Protein AF-A0A7Z9UBH0-F1 (afdb_monomer_lite)

Radius of gyration: 15.38 Å; chains: 1; bounding box: 43×41×35 Å

Sequence (110 aa):
MRFYTGIIVLVLLSFLSSSATAQEKKPPRDIKFSSDTADYDENLNRVRLVGDVVITSEGSRLEAPYAVYYTVKQYAEFLGGVKMVGEQSTATGKELKVWYGDTKARLEGR

Structure (mmCIF, N/CA/C/O backbone):
data_AF-A0A7Z9UBH0-F1
#
_entry.id   AF-A0A7Z9UBH0-F1
#
loop_
_atom_site.group_PDB
_atom_site.id
_atom_site.type_symbol
_atom_site.label_atom_id
_atom_site.label_alt_id
_atom_site.label_comp_id
_atom_site.label_asym_id
_atom_site.label_entity_id
_atom_site.label_seq_id
_atom_site.pdbx_PDB_ins_code
_atom_site.Cartn_x
_atom_site.Cartn_y
_atom_site.Cartn_z
_atom_site.occupancy
_atom_site.B_iso_or_equiv
_atom_site.auth_seq_id
_atom_site.auth_comp_id
_atom_site.auth_asym_id
_atom_site.auth_atom_id
_atom_site.pdbx_PDB_model_num
ATOM 1 N N . MET A 1 1 ? -32.850 7.200 0.824 1.00 34.88 1 MET A N 1
ATOM 2 C CA . MET A 1 1 ? -31.650 6.552 1.397 1.00 34.88 1 MET A CA 1
ATOM 3 C C . MET A 1 1 ? -30.684 7.668 1.772 1.00 34.88 1 MET A C 1
ATOM 5 O O . MET A 1 1 ? -30.296 8.428 0.896 1.00 34.88 1 MET A O 1
ATOM 9 N N . ARG A 1 2 ? -30.473 7.915 3.070 1.00 32.50 2 ARG A N 1
ATOM 10 C CA . ARG A 1 2 ? -29.772 9.116 3.557 1.00 32.50 2 ARG A CA 1
ATOM 11 C C . ARG A 1 2 ? -28.267 8.918 3.391 1.00 32.50 2 ARG A C 1
ATOM 13 O O . ARG A 1 2 ? -27.693 8.010 3.978 1.00 32.50 2 ARG A O 1
ATOM 20 N N . PHE A 1 3 ? -27.675 9.745 2.540 1.00 36.97 3 PHE A N 1
ATOM 21 C CA . PHE A 1 3 ? -26.252 9.781 2.241 1.00 36.97 3 PHE A CA 1
ATOM 22 C C . PHE A 1 3 ? -25.458 10.207 3.486 1.00 36.97 3 PHE A C 1
ATOM 24 O O . PHE A 1 3 ? -25.512 11.364 3.897 1.00 36.97 3 PHE A O 1
ATOM 31 N N . TYR A 1 4 ? -24.709 9.278 4.082 1.00 35.91 4 TYR A N 1
ATOM 32 C CA . TYR A 1 4 ? -23.729 9.564 5.137 1.00 35.91 4 TYR A CA 1
ATOM 33 C C . TYR A 1 4 ? -22.384 9.994 4.527 1.00 35.91 4 TYR A C 1
ATOM 35 O O . TYR A 1 4 ? -21.332 9.460 4.854 1.00 35.91 4 TYR A O 1
ATOM 43 N N . THR A 1 5 ? -22.400 10.968 3.615 1.00 46.12 5 THR A N 1
ATOM 44 C CA . THR A 1 5 ? -21.183 11.495 2.964 1.00 46.12 5 THR A CA 1
ATOM 45 C C . THR A 1 5 ? -20.494 12.595 3.783 1.00 46.12 5 THR A C 1
ATOM 47 O O . THR A 1 5 ? -19.546 13.206 3.305 1.00 46.12 5 THR A O 1
ATOM 50 N N . GLY A 1 6 ? -20.967 12.877 5.005 1.00 34.94 6 GLY A N 1
ATOM 51 C CA . GLY A 1 6 ? -20.514 14.022 5.809 1.00 34.94 6 GLY A CA 1
ATOM 52 C C . GLY A 1 6 ? -19.555 13.714 6.964 1.00 34.94 6 GLY A C 1
ATOM 53 O O . GLY A 1 6 ? -18.930 14.636 7.468 1.00 34.94 6 GLY A O 1
ATOM 54 N N . ILE A 1 7 ? -19.417 12.454 7.401 1.00 40.38 7 ILE A N 1
ATOM 55 C CA . ILE A 1 7 ? -18.687 12.135 8.651 1.00 40.38 7 ILE A CA 1
ATOM 56 C C . ILE A 1 7 ? -17.313 11.493 8.391 1.00 40.38 7 ILE A C 1
ATOM 58 O O . ILE A 1 7 ? -16.369 11.754 9.129 1.00 40.38 7 ILE A O 1
ATOM 62 N N . ILE A 1 8 ? -17.143 10.744 7.294 1.00 41.91 8 ILE A N 1
ATOM 63 C CA . ILE A 1 8 ? -15.857 10.089 6.967 1.00 41.91 8 ILE A CA 1
ATOM 64 C C . ILE A 1 8 ? -14.778 11.108 6.552 1.00 41.91 8 ILE A C 1
ATOM 66 O O . ILE A 1 8 ? -13.593 10.892 6.791 1.00 41.91 8 ILE A O 1
ATOM 70 N N . VAL A 1 9 ? -15.173 12.260 6.002 1.00 42.31 9 VAL A N 1
ATOM 71 C CA . VAL A 1 9 ? -14.236 13.330 5.607 1.00 42.31 9 VAL A CA 1
ATOM 72 C C . VAL A 1 9 ? -13.683 14.081 6.830 1.00 42.31 9 VAL A C 1
ATOM 74 O O . VAL A 1 9 ? -12.574 14.605 6.782 1.00 42.31 9 VAL A O 1
ATOM 77 N N . LEU A 1 10 ? -14.406 14.091 7.955 1.00 35.50 10 LEU A N 1
ATOM 78 C CA . LEU A 1 10 ? -14.068 14.927 9.111 1.00 35.50 10 LEU A CA 1
ATOM 79 C C . LEU A 1 10 ? -12.929 14.343 9.968 1.00 35.50 10 LEU A C 1
ATOM 81 O O . LEU A 1 10 ? -12.144 15.103 10.523 1.00 35.50 10 LEU A O 1
ATOM 85 N N . VAL A 1 11 ? -12.748 13.017 9.977 1.00 45.78 11 VAL A N 1
ATOM 86 C CA . VAL A 1 11 ? -11.584 12.361 10.615 1.00 45.78 11 VAL A CA 1
ATOM 87 C C . VAL A 1 11 ? -10.317 12.490 9.751 1.00 45.78 11 VAL A C 1
ATOM 89 O O . VAL A 1 11 ? -9.205 12.519 10.276 1.00 45.78 11 VAL A O 1
ATOM 92 N N . LEU A 1 12 ? -10.467 12.664 8.430 1.00 44.41 12 LEU A N 1
ATOM 93 C CA . LEU A 1 12 ? -9.345 12.969 7.533 1.00 44.41 12 LEU A CA 1
ATOM 94 C C . LEU A 1 12 ? -8.934 14.455 7.568 1.00 44.41 12 LEU A C 1
ATOM 96 O O . LEU A 1 12 ? -7.804 14.778 7.221 1.00 44.41 12 LEU A O 1
ATOM 100 N N . LEU A 1 13 ? -9.808 15.366 8.012 1.00 44.16 13 LEU A N 1
ATOM 101 C CA . LEU A 1 13 ? -9.530 16.810 8.100 1.00 44.16 13 LEU A CA 1
ATOM 102 C C . LEU A 1 13 ? -8.724 17.216 9.343 1.00 44.16 13 LEU A C 1
ATOM 104 O O . LEU A 1 13 ? -8.027 18.230 9.302 1.00 44.16 13 LEU A O 1
ATOM 108 N N . SER A 1 14 ? -8.698 16.397 10.397 1.00 45.34 14 SER A N 1
ATOM 109 C CA . SER A 1 14 ? -7.734 16.555 11.500 1.00 45.34 14 SER A CA 1
ATOM 110 C C . SER A 1 14 ? -6.273 16.309 11.079 1.00 45.34 14 SER A C 1
ATOM 112 O O . SER A 1 14 ? -5.366 16.612 11.848 1.00 45.34 14 SER A O 1
ATOM 114 N N . PHE A 1 15 ? -6.020 15.858 9.841 1.00 49.28 15 PHE A N 1
ATOM 115 C CA . PHE A 1 15 ? -4.681 15.830 9.235 1.00 49.28 15 PHE A CA 1
ATOM 116 C C . PHE A 1 15 ? -4.250 17.155 8.574 1.00 49.28 15 PHE A C 1
ATOM 118 O O . PHE A 1 15 ? -3.094 17.264 8.167 1.00 49.28 15 PHE A O 1
ATOM 125 N N . LEU A 1 16 ? -5.130 18.161 8.450 1.00 47.62 16 LEU A N 1
ATOM 126 C CA . LEU A 1 16 ? -4.851 19.396 7.691 1.00 47.62 16 LEU A CA 1
ATOM 127 C C . LEU A 1 16 ? -5.020 20.699 8.489 1.00 47.62 16 LEU A C 1
ATOM 129 O O . LEU A 1 16 ? -4.689 21.773 7.987 1.00 47.62 16 LEU A O 1
ATOM 133 N N . SER A 1 17 ? -5.472 20.649 9.743 1.00 47.53 17 SER A N 1
ATOM 134 C CA . SER A 1 17 ? -5.565 21.849 10.581 1.00 47.53 17 SER A CA 1
ATOM 135 C C . SER A 1 17 ? -4.263 22.124 11.328 1.00 47.53 17 SER A C 1
ATOM 137 O O . SER A 1 17 ? -4.105 21.758 12.486 1.00 47.53 17 SER A O 1
ATOM 139 N N . SER A 1 18 ? -3.343 22.827 10.671 1.00 52.38 18 SER A N 1
ATOM 140 C CA . SER A 1 18 ? -2.423 23.772 11.322 1.00 52.38 18 SER A CA 1
ATOM 141 C C . SER A 1 18 ? -1.929 24.776 10.280 1.00 52.38 18 SER A C 1
ATOM 143 O O . SER A 1 18 ? -0.976 24.517 9.549 1.00 52.38 18 SER A O 1
ATOM 145 N 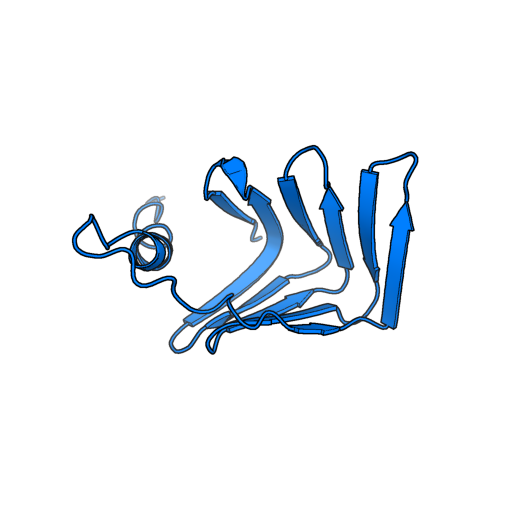N . SER A 1 19 ? -2.606 25.923 10.184 1.00 48.59 19 SER A N 1
ATOM 146 C CA . SER A 1 19 ? -2.093 27.081 9.447 1.00 48.59 19 SER A CA 1
ATOM 147 C C . SER A 1 19 ? -1.050 27.807 10.302 1.00 48.59 19 SER A C 1
ATOM 149 O O . SER A 1 19 ? -1.379 28.352 11.347 1.00 48.59 19 SER A O 1
ATOM 151 N N . ALA A 1 20 ? 0.197 27.760 9.833 1.00 56.34 20 ALA A N 1
ATOM 152 C CA . ALA A 1 20 ? 1.261 28.762 9.939 1.00 56.34 20 ALA A CA 1
ATOM 153 C C . ALA A 1 20 ? 1.361 29.633 11.211 1.00 56.34 20 ALA A C 1
ATOM 155 O O . ALA A 1 20 ? 0.858 30.748 11.223 1.00 56.34 20 ALA A O 1
ATOM 156 N N . THR A 1 21 ? 2.206 29.216 12.160 1.00 45.16 21 THR A N 1
ATOM 157 C CA . THR A 1 21 ? 3.315 30.043 12.687 1.00 45.16 21 THR A CA 1
ATOM 158 C C . THR A 1 21 ? 4.434 29.104 13.147 1.00 45.16 21 THR A C 1
ATOM 160 O O . THR A 1 21 ? 4.153 28.171 13.888 1.00 45.16 21 THR A O 1
ATOM 163 N N . ALA A 1 22 ? 5.674 29.358 12.718 1.00 41.84 22 ALA A N 1
ATOM 164 C CA . ALA A 1 22 ? 6.871 28.532 12.928 1.00 41.84 22 ALA A CA 1
ATOM 165 C C . ALA A 1 22 ? 6.842 27.166 12.215 1.00 41.84 22 ALA A C 1
ATOM 167 O O . ALA A 1 22 ? 6.147 26.229 12.595 1.00 41.84 22 ALA A O 1
ATOM 168 N N . GLN A 1 23 ? 7.651 27.047 11.161 1.00 38.34 23 GLN A N 1
ATOM 169 C CA . GLN A 1 23 ? 7.984 25.767 10.550 1.00 38.34 23 GLN A CA 1
ATOM 170 C C . GLN A 1 23 ? 8.909 25.009 11.513 1.00 38.34 23 GLN A C 1
ATOM 172 O O . GLN A 1 23 ? 10.112 24.898 11.283 1.00 38.34 23 GLN A O 1
ATOM 177 N N . GLU A 1 24 ? 8.359 24.488 12.612 1.00 39.88 24 GLU A N 1
ATOM 178 C CA . GLU A 1 24 ? 8.947 23.301 13.214 1.00 39.88 24 GLU A CA 1
ATOM 179 C C . GLU A 1 24 ? 8.904 22.247 12.112 1.00 39.88 24 GLU A C 1
ATOM 181 O O . GLU A 1 24 ? 7.832 21.799 11.695 1.00 39.88 24 GLU A O 1
ATOM 186 N N . LYS A 1 25 ? 10.072 21.911 11.553 1.00 38.34 25 LYS A N 1
ATOM 187 C CA . LYS A 1 25 ? 10.242 20.685 10.778 1.00 38.34 25 LYS A CA 1
ATOM 188 C C . LYS A 1 25 ? 9.786 19.558 11.701 1.00 38.34 25 LYS A C 1
ATOM 190 O O . LYS A 1 25 ? 10.593 19.050 12.476 1.00 38.34 25 LYS A O 1
ATOM 195 N N . LYS A 1 26 ? 8.498 19.190 11.644 1.00 45.22 26 LYS A N 1
ATOM 196 C CA . LYS A 1 26 ? 8.027 17.937 12.226 1.00 45.22 26 LYS A CA 1
ATOM 197 C C . LYS A 1 26 ? 9.009 16.878 11.732 1.00 45.22 26 LYS A C 1
ATOM 199 O O . LYS A 1 26 ? 9.286 16.858 10.523 1.00 45.22 26 LYS A O 1
ATOM 204 N N . PRO A 1 27 ? 9.604 16.085 12.636 1.00 47.94 27 PRO A N 1
ATOM 205 C CA . PRO A 1 27 ? 10.534 15.050 12.226 1.00 47.94 27 PRO A CA 1
ATOM 206 C C . PRO A 1 27 ? 9.865 14.201 11.136 1.00 47.94 27 PRO A C 1
ATOM 208 O O . PRO A 1 27 ? 8.637 14.051 11.159 1.00 47.94 27 PRO A O 1
ATOM 211 N N . PRO A 1 28 ? 10.627 13.715 10.139 1.00 53.81 28 PRO A N 1
ATOM 212 C CA . PRO A 1 28 ? 10.069 12.857 9.104 1.00 53.81 28 PRO A CA 1
ATOM 213 C C . PRO A 1 28 ? 9.259 11.751 9.782 1.00 53.81 28 PRO A C 1
ATOM 215 O O . PRO A 1 28 ? 9.755 11.094 10.697 1.00 53.81 28 PRO A O 1
ATOM 218 N N . ARG A 1 29 ? 7.986 11.625 9.390 1.00 64.75 29 ARG A N 1
ATOM 219 C CA . ARG A 1 29 ? 7.070 10.655 9.995 1.00 64.75 29 ARG A CA 1
ATOM 220 C C . ARG A 1 29 ? 7.693 9.268 9.875 1.00 64.75 29 ARG A C 1
ATOM 222 O O . ARG A 1 29 ? 8.053 8.865 8.771 1.00 64.75 29 ARG A O 1
ATOM 229 N N . ASP A 1 30 ? 7.831 8.568 11.001 1.00 76.31 30 ASP A N 1
ATOM 230 C CA . ASP A 1 30 ? 8.313 7.186 11.015 1.00 76.31 30 ASP A CA 1
ATOM 231 C C . ASP A 1 30 ? 7.227 6.317 10.366 1.00 76.31 30 ASP A C 1
ATOM 233 O O . ASP A 1 30 ? 6.158 6.081 10.939 1.00 76.31 30 ASP A O 1
ATOM 237 N N . ILE A 1 31 ? 7.456 5.951 9.106 1.00 82.06 31 ILE A N 1
ATOM 238 C CA . ILE A 1 31 ? 6.594 5.061 8.334 1.00 82.06 31 ILE A CA 1
ATOM 239 C C . ILE A 1 31 ? 7.342 3.745 8.211 1.00 82.06 31 ILE A C 1
ATOM 241 O O . ILE A 1 31 ? 8.401 3.678 7.588 1.00 82.06 31 ILE A O 1
ATOM 245 N N . LYS A 1 32 ? 6.760 2.689 8.773 1.00 87.50 32 LYS A N 1
ATOM 246 C CA . LYS A 1 32 ? 7.263 1.322 8.619 1.00 87.50 32 LYS A CA 1
ATOM 247 C C . LYS A 1 32 ? 6.308 0.551 7.738 1.00 87.50 32 LYS A C 1
ATOM 249 O O . LYS A 1 32 ? 5.094 0.665 7.902 1.00 87.50 32 LYS A O 1
ATOM 254 N N . PHE A 1 33 ? 6.861 -0.234 6.826 1.00 90.50 33 PHE A N 1
ATOM 255 C CA . PHE A 1 33 ? 6.096 -1.156 6.007 1.00 90.50 33 PHE A CA 1
ATOM 256 C C . PHE A 1 33 ? 6.764 -2.530 5.998 1.00 90.50 33 PHE A C 1
ATOM 258 O O . PHE A 1 33 ? 7.987 -2.633 6.085 1.00 90.50 33 PHE A O 1
ATOM 265 N N . SER A 1 34 ? 5.953 -3.576 5.905 1.00 93.06 34 SER A N 1
ATOM 266 C CA . SER A 1 34 ? 6.394 -4.959 5.737 1.00 93.06 34 SER A CA 1
ATOM 267 C C . SER A 1 34 ? 5.473 -5.686 4.767 1.00 93.06 34 SER A C 1
ATOM 269 O O . SER A 1 34 ? 4.292 -5.351 4.674 1.00 93.06 34 SER A O 1
ATOM 271 N N . SER A 1 35 ? 6.021 -6.674 4.072 1.00 97.00 35 SER A N 1
ATOM 272 C CA . SER A 1 35 ? 5.310 -7.604 3.196 1.00 97.00 35 SER A CA 1
ATOM 273 C C . SER A 1 35 ? 6.166 -8.854 2.982 1.00 97.00 35 SER A C 1
ATOM 275 O O . SER A 1 35 ? 7.357 -8.840 3.307 1.00 97.00 35 SER A O 1
ATOM 277 N N . ASP A 1 36 ? 5.591 -9.907 2.402 1.00 97.56 36 ASP A N 1
ATOM 278 C CA . ASP A 1 36 ? 6.348 -11.114 2.038 1.00 97.56 36 ASP A CA 1
ATOM 279 C C . ASP A 1 36 ? 7.353 -10.829 0.921 1.00 97.56 36 ASP A C 1
ATOM 281 O O . ASP A 1 36 ? 8.459 -11.368 0.880 1.00 97.56 36 ASP A O 1
ATOM 285 N N . THR A 1 37 ? 6.963 -9.990 -0.037 1.00 95.38 37 THR A N 1
ATOM 286 C CA . THR A 1 37 ? 7.818 -9.572 -1.149 1.00 95.38 37 THR A CA 1
ATOM 287 C C . THR A 1 37 ? 7.616 -8.097 -1.448 1.00 95.38 37 THR A C 1
ATOM 289 O O . THR A 1 37 ? 6.507 -7.564 -1.332 1.00 95.38 37 THR A O 1
ATOM 292 N N . ALA A 1 38 ? 8.703 -7.440 -1.844 1.00 94.56 38 ALA A N 1
ATOM 293 C CA . ALA A 1 38 ? 8.707 -6.075 -2.332 1.00 94.56 38 ALA A CA 1
ATOM 294 C C . ALA A 1 38 ? 9.578 -5.987 -3.588 1.00 94.56 38 ALA A C 1
ATOM 296 O O . ALA A 1 38 ? 10.700 -6.495 -3.602 1.00 94.56 38 ALA A O 1
ATOM 297 N N . ASP A 1 39 ? 9.074 -5.331 -4.630 1.00 93.56 39 ASP A N 1
ATOM 298 C CA . ASP A 1 39 ? 9.827 -5.087 -5.857 1.00 93.56 39 ASP A CA 1
ATOM 299 C C . ASP A 1 39 ? 9.590 -3.675 -6.395 1.00 93.56 39 ASP A C 1
ATOM 301 O O . ASP A 1 39 ? 8.543 -3.063 -6.166 1.00 93.56 39 ASP A O 1
ATOM 305 N N . TYR A 1 40 ? 10.590 -3.158 -7.106 1.00 93.62 40 TYR A N 1
ATOM 306 C CA . TYR A 1 40 ? 10.501 -1.909 -7.846 1.00 93.62 40 TYR A CA 1
ATOM 307 C C . TYR A 1 40 ? 10.671 -2.192 -9.335 1.00 93.62 40 TYR A C 1
ATOM 309 O O . TYR A 1 40 ? 11.655 -2.799 -9.755 1.00 93.62 40 TYR A O 1
ATOM 317 N N . ASP A 1 41 ? 9.702 -1.741 -10.124 1.00 91.38 41 ASP A N 1
ATOM 318 C CA . ASP A 1 41 ? 9.718 -1.826 -11.578 1.00 91.38 41 ASP A CA 1
ATOM 319 C C . ASP A 1 41 ? 10.011 -0.437 -12.151 1.00 91.38 41 ASP A C 1
ATOM 321 O O . ASP A 1 41 ? 9.153 0.452 -12.136 1.00 91.38 41 ASP A O 1
ATOM 325 N N . GLU A 1 42 ? 11.235 -0.255 -12.647 1.00 91.56 42 GLU A N 1
ATOM 326 C CA . GLU A 1 42 ? 11.706 0.994 -13.257 1.00 91.56 42 GLU A CA 1
ATOM 327 C C . GLU A 1 42 ? 10.960 1.343 -14.546 1.00 91.56 42 GLU A C 1
ATOM 329 O O . GLU A 1 42 ? 10.665 2.512 -14.793 1.00 91.56 42 GLU A O 1
ATOM 334 N N . ASN A 1 43 ? 10.593 0.340 -15.348 1.00 94.75 43 ASN A N 1
ATOM 335 C CA . ASN A 1 43 ? 9.901 0.567 -16.616 1.00 94.75 43 ASN A CA 1
ATOM 336 C C . ASN A 1 43 ? 8.491 1.110 -16.369 1.00 94.75 43 ASN A C 1
ATOM 338 O O . ASN A 1 43 ? 8.012 1.998 -17.075 1.00 94.75 43 ASN A O 1
ATOM 342 N N . LEU A 1 44 ? 7.825 0.582 -15.342 1.00 93.06 44 LEU A N 1
ATOM 343 C CA . LEU A 1 44 ? 6.465 0.967 -14.976 1.00 93.06 44 LEU A CA 1
ATOM 344 C C . LEU A 1 44 ? 6.403 2.047 -13.892 1.00 93.06 44 LEU A C 1
ATOM 346 O O . LEU A 1 44 ? 5.305 2.509 -13.573 1.00 93.06 44 LEU A O 1
ATOM 350 N N . ASN A 1 45 ? 7.551 2.472 -13.357 1.00 94.06 45 ASN A N 1
ATOM 351 C CA . ASN A 1 45 ? 7.666 3.463 -12.290 1.00 94.06 45 ASN A CA 1
ATOM 352 C C . ASN A 1 45 ? 6.745 3.140 -11.102 1.00 94.06 45 ASN A C 1
ATOM 354 O O . ASN A 1 45 ? 5.923 3.960 -10.672 1.00 94.06 45 ASN A O 1
ATOM 358 N N . ARG A 1 46 ? 6.835 1.903 -10.601 1.00 93.25 46 ARG A N 1
ATOM 359 C CA . ARG A 1 46 ? 5.982 1.439 -9.503 1.00 93.25 46 ARG A CA 1
ATOM 360 C C . ARG A 1 46 ? 6.708 0.541 -8.516 1.00 93.25 46 ARG A C 1
ATOM 362 O O . ARG A 1 46 ? 7.519 -0.291 -8.905 1.00 93.25 46 ARG A O 1
ATOM 369 N N . VAL A 1 47 ? 6.346 0.679 -7.248 1.00 94.38 47 VAL A N 1
ATOM 370 C CA . VAL A 1 47 ? 6.714 -0.244 -6.170 1.00 94.38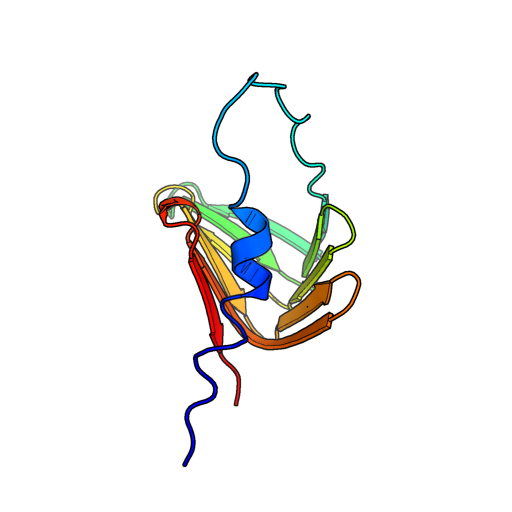 47 VAL A CA 1
ATOM 371 C C . VAL A 1 47 ? 5.533 -1.171 -5.922 1.00 94.38 47 VAL A C 1
ATOM 373 O O . VAL A 1 47 ? 4.395 -0.701 -5.858 1.00 94.38 47 VAL A O 1
ATOM 376 N N . ARG A 1 48 ? 5.782 -2.470 -5.772 1.00 96.75 48 ARG A N 1
ATOM 377 C CA . ARG A 1 48 ? 4.769 -3.462 -5.401 1.00 96.75 48 ARG A CA 1
ATOM 378 C C . ARG A 1 48 ? 5.142 -4.114 -4.083 1.00 96.75 48 ARG A C 1
ATOM 380 O O . ARG A 1 48 ? 6.299 -4.460 -3.875 1.00 96.75 48 ARG A O 1
ATOM 387 N N . LEU A 1 49 ? 4.145 -4.286 -3.224 1.00 97.19 49 LEU A N 1
ATOM 388 C CA . LEU A 1 49 ? 4.220 -5.046 -1.983 1.00 97.19 49 LEU A CA 1
ATOM 389 C C . LEU A 1 49 ? 3.189 -6.169 -2.075 1.00 97.19 49 LEU A C 1
ATOM 391 O O . LEU A 1 49 ? 2.013 -5.913 -2.349 1.00 97.19 49 LEU A O 1
ATOM 395 N N . VAL A 1 50 ? 3.631 -7.405 -1.880 1.00 96.62 50 VAL A N 1
ATOM 396 C CA . VAL A 1 50 ? 2.804 -8.605 -2.041 1.00 96.62 50 VAL A CA 1
ATOM 397 C C . VAL A 1 50 ? 2.900 -9.451 -0.784 1.00 96.62 50 VAL A C 1
ATOM 399 O O . VAL A 1 50 ? 4.010 -9.692 -0.315 1.00 96.62 50 VAL A O 1
ATOM 402 N N . GLY A 1 51 ? 1.748 -9.915 -0.296 1.00 95.44 51 GLY A N 1
ATOM 403 C CA . GLY A 1 51 ? 1.647 -10.794 0.866 1.00 95.44 51 GLY A CA 1
ATOM 404 C C . GLY A 1 51 ? 1.711 -10.010 2.171 1.00 95.44 51 GLY A C 1
ATOM 405 O O . GLY A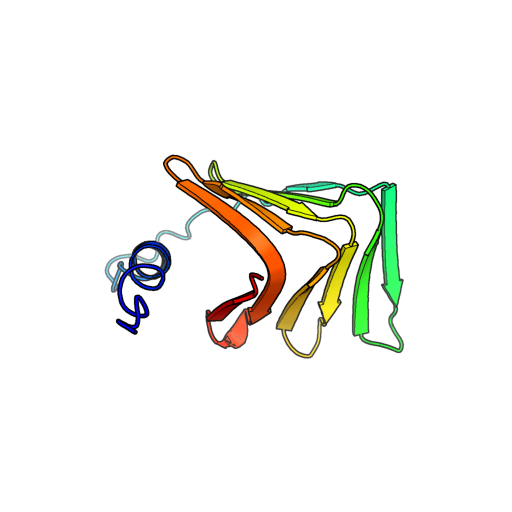 1 51 ? 2.662 -9.259 2.388 1.00 95.44 51 GLY A O 1
ATOM 406 N N . ASP A 1 52 ? 0.660 -10.143 2.985 1.00 95.25 52 ASP A N 1
ATOM 407 C CA . ASP A 1 52 ? 0.530 -9.573 4.333 1.00 95.25 52 ASP A CA 1
ATOM 408 C C . ASP A 1 52 ? 1.112 -8.157 4.477 1.00 95.25 52 ASP A C 1
ATOM 410 O O . ASP A 1 52 ? 1.912 -7.860 5.369 1.00 95.25 52 ASP A O 1
ATOM 414 N N . VAL A 1 53 ? 0.704 -7.258 3.572 1.00 97.50 53 VAL A N 1
ATOM 415 C CA . VAL A 1 53 ? 1.171 -5.874 3.574 1.00 97.50 53 VAL A CA 1
ATOM 416 C C . VAL A 1 53 ? 0.660 -5.186 4.824 1.00 97.50 53 VAL A C 1
ATOM 418 O O . VAL A 1 53 ? -0.545 -5.060 5.046 1.00 97.50 53 VAL A O 1
ATOM 421 N N . VAL A 1 54 ? 1.596 -4.682 5.615 1.00 96.62 54 VAL A N 1
ATOM 422 C CA . VAL A 1 54 ? 1.326 -3.917 6.823 1.00 96.62 54 VAL A CA 1
ATOM 423 C C . VAL A 1 54 ? 2.064 -2.598 6.724 1.00 96.62 54 VAL A C 1
ATOM 425 O O . VAL A 1 54 ? 3.270 -2.582 6.502 1.00 96.62 54 VAL A O 1
ATOM 428 N N . ILE A 1 55 ? 1.358 -1.491 6.938 1.00 93.44 55 ILE A N 1
ATOM 429 C CA . ILE A 1 55 ? 1.945 -0.155 7.043 1.00 93.44 55 ILE A CA 1
ATOM 430 C C . ILE A 1 55 ? 1.559 0.443 8.388 1.00 93.44 55 ILE A C 1
ATOM 432 O O . ILE A 1 55 ? 0.382 0.483 8.735 1.00 93.44 55 ILE A O 1
ATOM 436 N N . THR A 1 56 ? 2.536 0.937 9.141 1.00 91.06 56 THR A N 1
ATOM 437 C CA . THR A 1 56 ? 2.304 1.609 10.424 1.00 91.06 56 THR A CA 1
ATOM 438 C C . THR A 1 56 ? 2.894 3.009 10.433 1.00 91.06 56 THR A C 1
ATOM 440 O O . THR A 1 56 ? 4.031 3.199 9.999 1.00 91.06 56 THR A O 1
ATOM 443 N N . SER A 1 57 ? 2.139 3.969 10.965 1.00 84.00 57 SER A N 1
ATOM 444 C CA . SER A 1 57 ? 2.586 5.349 11.175 1.00 84.00 57 SER A CA 1
ATOM 445 C C . SER A 1 57 ? 1.773 6.002 12.292 1.00 84.00 57 SER A C 1
ATOM 447 O O . SER A 1 57 ? 0.554 5.869 12.289 1.00 84.00 57 SER A O 1
ATOM 449 N N . GLU A 1 58 ? 2.435 6.683 13.236 1.00 83.12 58 GLU A N 1
ATOM 450 C CA . GLU A 1 58 ? 1.802 7.519 14.281 1.00 83.12 58 GLU A CA 1
ATOM 451 C C . GLU A 1 58 ? 0.546 6.881 14.924 1.00 83.12 58 GLU A C 1
ATOM 453 O O . GLU A 1 58 ? -0.536 7.460 14.925 1.00 83.12 58 GLU A O 1
ATOM 458 N N . GLY A 1 59 ? 0.659 5.637 15.408 1.00 80.69 59 GLY A N 1
ATOM 459 C CA . GLY A 1 59 ? -0.449 4.928 16.076 1.00 80.69 59 GLY A CA 1
ATOM 460 C C . GLY A 1 59 ? -1.522 4.351 15.142 1.00 80.69 59 GLY A C 1
ATOM 461 O O . GLY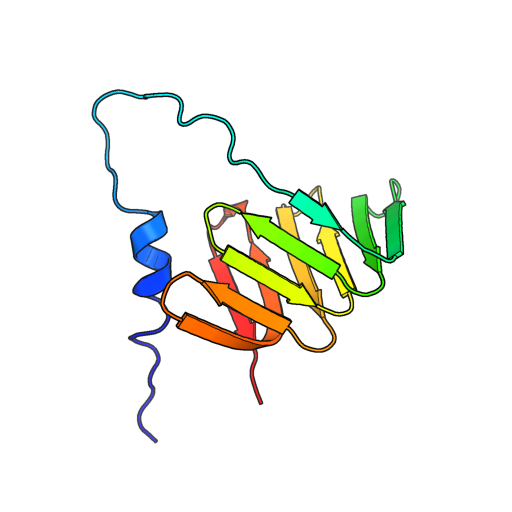 A 1 59 ? -2.454 3.699 15.606 1.00 80.69 59 GLY A O 1
ATOM 462 N N . SER A 1 60 ? -1.376 4.533 13.829 1.00 88.38 60 SER A N 1
ATOM 463 C CA . SER A 1 60 ? -2.238 3.943 12.805 1.00 88.38 60 SER A CA 1
ATOM 464 C C . SER A 1 60 ? -1.581 2.736 12.139 1.00 88.38 60 SER A C 1
ATOM 466 O O . SER A 1 60 ? -0.364 2.697 11.941 1.00 88.38 60 SER A O 1
ATOM 468 N N . ARG A 1 61 ? -2.401 1.753 11.761 1.00 94.25 61 ARG A N 1
ATOM 469 C CA . ARG A 1 61 ? -2.002 0.509 11.100 1.00 94.25 61 ARG A CA 1
ATOM 470 C C . ARG A 1 61 ? -2.928 0.208 9.927 1.00 94.25 61 ARG A C 1
ATOM 472 O O . ARG A 1 61 ? -4.139 0.124 10.101 1.00 94.25 61 ARG A O 1
ATOM 479 N N . LEU A 1 62 ? -2.359 0.020 8.746 1.00 95.50 62 LEU A N 1
ATOM 480 C CA . LEU A 1 62 ? -3.041 -0.410 7.533 1.00 95.50 62 LEU A CA 1
ATOM 481 C C . LEU A 1 62 ? -2.593 -1.828 7.197 1.00 95.50 62 LEU A C 1
ATOM 483 O O . LEU A 1 62 ? -1.399 -2.107 7.201 1.00 95.50 62 LEU A O 1
ATOM 487 N N . GLU A 1 63 ? -3.548 -2.694 6.890 1.00 97.56 63 GLU A N 1
ATOM 488 C CA . GLU A 1 63 ? -3.339 -4.078 6.471 1.00 97.56 63 GLU A CA 1
ATOM 489 C C . GLU A 1 63 ? -4.017 -4.306 5.116 1.00 97.56 63 GLU A C 1
ATOM 491 O O . GLU A 1 63 ? -5.163 -3.886 4.920 1.00 97.56 63 GLU A O 1
ATOM 496 N N . ALA A 1 64 ? -3.316 -4.961 4.191 1.00 97.81 64 ALA A N 1
ATOM 497 C CA . ALA A 1 64 ? -3.848 -5.381 2.898 1.00 97.81 64 ALA A CA 1
ATOM 498 C C . ALA A 1 64 ? -3.066 -6.586 2.334 1.00 97.81 64 ALA A C 1
ATOM 500 O O . ALA A 1 64 ? -1.871 -6.702 2.576 1.00 97.81 64 ALA A O 1
ATOM 501 N N . PRO A 1 65 ? -3.676 -7.461 1.519 1.00 98.25 65 PRO A N 1
ATOM 502 C CA . PRO A 1 65 ? -2.934 -8.511 0.813 1.00 98.25 65 PRO A CA 1
ATOM 503 C C . PRO A 1 65 ? -1.934 -7.995 -0.229 1.00 98.25 65 PRO A C 1
ATOM 505 O O . PRO A 1 65 ? -0.941 -8.658 -0.531 1.00 98.25 65 PRO A O 1
ATOM 508 N N . TYR A 1 66 ? -2.214 -6.834 -0.823 1.00 97.94 66 TYR A N 1
ATOM 509 C CA . TYR A 1 66 ? -1.408 -6.267 -1.897 1.00 97.94 66 TYR A CA 1
ATOM 510 C C . TYR A 1 66 ? -1.431 -4.742 -1.858 1.00 97.94 66 TYR A C 1
ATOM 512 O O . TYR A 1 66 ? -2.482 -4.137 -1.629 1.00 97.94 66 TYR A O 1
ATOM 520 N N . ALA A 1 67 ? -0.289 -4.126 -2.160 1.00 97.38 67 ALA A N 1
ATOM 521 C CA . ALA A 1 67 ? -0.188 -2.693 -2.386 1.00 97.38 67 ALA A CA 1
ATOM 522 C C . ALA A 1 67 ? 0.672 -2.376 -3.612 1.00 97.38 67 ALA A C 1
ATOM 524 O O . ALA A 1 67 ? 1.679 -3.030 -3.881 1.00 97.38 67 ALA A O 1
ATOM 525 N N . VAL A 1 68 ? 0.301 -1.326 -4.337 1.00 97.25 68 VAL A N 1
ATOM 526 C CA . VAL A 1 68 ? 1.115 -0.755 -5.41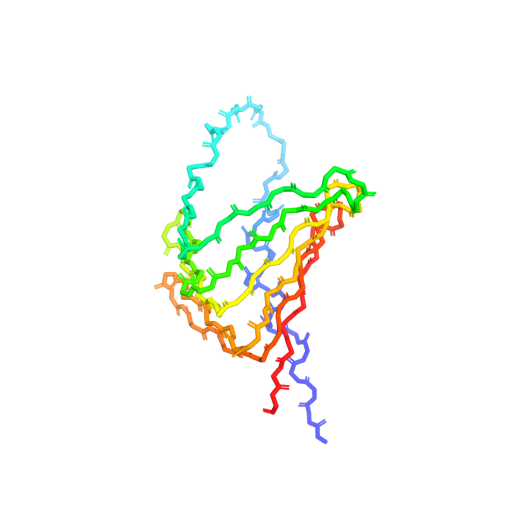3 1.00 97.25 68 VAL A CA 1
ATOM 527 C C . VAL A 1 68 ? 1.213 0.749 -5.238 1.00 97.25 68 VAL A C 1
ATOM 529 O O . VAL A 1 68 ? 0.208 1.415 -5.008 1.00 97.25 68 VAL A O 1
ATOM 532 N N . TYR A 1 69 ? 2.419 1.289 -5.367 1.00 94.56 69 TYR A N 1
ATOM 533 C CA . TYR A 1 69 ? 2.669 2.724 -5.375 1.00 94.56 69 TYR A CA 1
ATOM 534 C C . TYR A 1 69 ? 3.221 3.149 -6.730 1.00 94.56 69 TYR A C 1
ATOM 536 O O . TYR A 1 69 ? 4.258 2.654 -7.163 1.00 94.56 69 TYR A O 1
ATOM 544 N N . TYR A 1 70 ? 2.537 4.078 -7.391 1.00 94.12 70 TYR A N 1
ATOM 545 C CA . TYR A 1 70 ? 2.959 4.649 -8.666 1.00 94.12 70 TYR A CA 1
ATOM 546 C C . TYR A 1 70 ? 3.783 5.907 -8.396 1.00 94.12 70 TYR A C 1
ATOM 548 O O . TYR A 1 70 ? 3.231 6.939 -8.011 1.00 94.12 70 TYR A O 1
ATOM 556 N N . THR A 1 71 ? 5.097 5.840 -8.609 1.00 89.50 71 THR A N 1
ATOM 557 C CA . THR A 1 71 ? 6.044 6.869 -8.149 1.00 89.50 71 THR A CA 1
ATOM 558 C C . THR A 1 71 ? 5.883 8.191 -8.899 1.00 89.50 71 THR A C 1
ATOM 560 O O . THR A 1 71 ? 5.921 9.251 -8.281 1.00 89.50 71 THR A O 1
ATOM 563 N N . VAL A 1 72 ? 5.619 8.137 -10.209 1.00 92.00 72 VAL A N 1
ATOM 564 C CA . VAL A 1 72 ? 5.402 9.328 -11.053 1.00 92.00 72 VAL A CA 1
ATOM 565 C C . VAL A 1 72 ? 4.048 9.979 -10.778 1.00 92.00 72 VAL A C 1
ATOM 567 O O . VAL A 1 72 ? 3.947 11.196 -10.678 1.00 92.00 72 VAL A O 1
ATOM 570 N N . LYS A 1 73 ? 2.991 9.168 -10.653 1.00 91.19 73 LYS A N 1
ATOM 571 C CA . LYS A 1 73 ? 1.619 9.658 -10.435 1.00 91.19 73 LYS A CA 1
ATOM 572 C C . LYS A 1 73 ? 1.319 9.972 -8.966 1.00 91.19 73 LYS A C 1
ATOM 574 O O . LYS A 1 73 ? 0.256 10.507 -8.675 1.00 91.19 73 LYS A O 1
ATOM 579 N N . GLN A 1 74 ? 2.220 9.601 -8.058 1.00 92.19 74 GLN A N 1
ATOM 580 C CA . GLN A 1 74 ? 2.127 9.845 -6.620 1.00 92.19 74 GLN A CA 1
ATOM 581 C C . GLN A 1 74 ? 0.797 9.381 -6.010 1.00 92.19 74 GLN A C 1
ATOM 583 O O . GLN A 1 74 ? 0.145 10.103 -5.251 1.00 92.19 74 GLN A O 1
ATOM 588 N N . TYR A 1 75 ? 0.389 8.152 -6.331 1.00 92.88 75 TYR A N 1
ATOM 589 C CA . TYR A 1 75 ? -0.756 7.514 -5.686 1.00 92.88 75 TYR A CA 1
ATOM 590 C C . TYR A 1 75 ? -0.484 6.040 -5.398 1.00 92.88 75 TYR A C 1
ATOM 592 O O . TYR A 1 75 ? 0.290 5.388 -6.104 1.00 92.88 75 TYR A O 1
ATOM 600 N N . ALA A 1 76 ? -1.117 5.535 -4.344 1.00 95.06 76 ALA A N 1
ATOM 601 C CA . ALA A 1 76 ? -1.073 4.140 -3.938 1.00 95.06 76 ALA A CA 1
ATOM 602 C C . ALA A 1 76 ? -2.457 3.493 -4.031 1.00 95.06 76 ALA A C 1
ATOM 604 O O . ALA A 1 76 ? -3.477 4.142 -3.786 1.00 95.06 76 ALA A O 1
ATOM 605 N N . GLU A 1 77 ? -2.473 2.203 -4.348 1.00 97.56 77 GLU A N 1
ATOM 606 C CA . GLU A 1 77 ? -3.654 1.345 -4.289 1.00 97.56 77 GLU A CA 1
ATOM 607 C C . GLU A 1 77 ? -3.372 0.168 -3.357 1.00 97.56 77 GLU A C 1
ATOM 609 O O . GLU A 1 77 ? -2.326 -0.473 -3.460 1.00 97.56 77 GLU A O 1
ATOM 614 N N . PHE A 1 78 ? -4.319 -0.120 -2.471 1.00 97.25 78 PHE A N 1
ATOM 615 C CA . PHE A 1 78 ? -4.313 -1.267 -1.569 1.00 97.25 78 PHE A CA 1
ATOM 616 C C . PHE A 1 78 ? -5.493 -2.156 -1.930 1.00 97.25 78 PHE A C 1
ATOM 618 O O . PHE A 1 78 ? -6.627 -1.675 -1.977 1.00 97.25 78 PHE A O 1
ATOM 625 N N . LEU A 1 79 ? -5.229 -3.429 -2.211 1.00 96.62 79 LEU A N 1
ATOM 626 C CA . LEU A 1 79 ? -6.175 -4.339 -2.854 1.00 96.62 79 LEU A CA 1
ATOM 627 C C . LEU A 1 79 ? -6.320 -5.643 -2.070 1.00 96.62 79 LEU A C 1
ATOM 629 O O . LEU A 1 79 ? -5.411 -6.060 -1.357 1.00 96.62 79 LEU A O 1
ATOM 633 N N . GLY A 1 80 ? -7.452 -6.320 -2.276 1.00 95.00 80 GLY A N 1
ATOM 634 C CA . GLY A 1 80 ? -7.707 -7.663 -1.743 1.00 95.00 80 GLY A CA 1
ATOM 635 C C . GLY A 1 80 ? -8.404 -7.689 -0.382 1.00 95.00 80 GLY A C 1
ATOM 636 O O . GLY A 1 80 ? -8.562 -8.758 0.196 1.00 95.00 80 GLY A O 1
ATOM 637 N N . GLY A 1 81 ? -8.864 -6.538 0.107 1.00 95.75 81 GLY A N 1
ATOM 638 C CA . GLY A 1 81 ? -9.370 -6.383 1.466 1.00 95.75 81 GLY A CA 1
ATOM 639 C C . GLY A 1 81 ? -8.421 -5.517 2.277 1.00 95.75 81 GLY A C 1
ATOM 640 O O . GLY A 1 81 ? -7.293 -5.900 2.550 1.00 95.75 81 GLY A O 1
ATOM 641 N N . VAL A 1 82 ? -8.888 -4.335 2.645 1.00 96.56 82 VAL A N 1
ATOM 642 C CA . VAL A 1 82 ? -8.125 -3.335 3.381 1.00 96.56 82 VAL A CA 1
ATOM 643 C C . VAL A 1 82 ? -8.728 -3.194 4.764 1.00 96.56 82 VAL A C 1
ATOM 645 O O . VAL A 1 82 ? -9.945 -3.048 4.903 1.00 96.56 82 VAL A O 1
ATOM 648 N N . LYS A 1 83 ? -7.872 -3.181 5.780 1.00 96.25 83 LYS A N 1
ATOM 649 C CA . LYS A 1 83 ? -8.233 -2.838 7.152 1.00 96.25 83 LYS A CA 1
ATOM 650 C C . LYS A 1 83 ? -7.316 -1.733 7.640 1.00 96.25 83 LYS A C 1
ATOM 652 O O . LYS A 1 83 ? -6.103 -1.875 7.635 1.00 96.25 83 LYS A O 1
ATOM 657 N N . MET A 1 84 ? -7.903 -0.633 8.078 1.00 93.94 84 MET A N 1
ATOM 658 C CA . MET A 1 84 ? -7.190 0.485 8.674 1.00 93.94 84 MET A CA 1
ATOM 659 C C . MET A 1 84 ? -7.643 0.629 10.119 1.00 93.94 84 MET A C 1
ATOM 661 O O . MET A 1 84 ? -8.831 0.787 10.379 1.00 93.94 84 MET A O 1
ATOM 665 N N . VAL A 1 85 ? -6.701 0.559 11.047 1.00 93.44 85 VAL A N 1
ATOM 666 C CA . VAL A 1 85 ? -6.903 0.729 12.484 1.00 93.44 85 VAL A CA 1
ATOM 667 C C . VAL A 1 85 ? -6.197 2.016 12.885 1.00 93.44 85 VAL A C 1
ATOM 669 O O . VAL A 1 85 ? -4.976 2.098 12.793 1.00 93.44 85 VAL A O 1
ATOM 672 N N . GLY A 1 86 ? -6.961 3.029 13.274 1.00 89.69 86 GLY A N 1
ATOM 673 C CA . GLY A 1 86 ? -6.448 4.220 13.949 1.00 89.69 86 GLY A CA 1
ATOM 674 C C . GLY A 1 86 ? -6.665 4.121 15.458 1.00 89.69 86 GLY A C 1
ATOM 675 O O . GLY A 1 86 ? -7.217 3.138 15.948 1.00 89.69 86 GLY A O 1
ATOM 676 N N . GLU A 1 87 ? -6.306 5.170 16.197 1.00 87.38 87 GLU A N 1
ATOM 677 C CA . GLU A 1 87 ? -6.390 5.172 17.666 1.00 87.38 87 GLU A CA 1
ATOM 678 C C . GLU A 1 87 ? -7.800 4.898 18.207 1.00 87.38 87 GLU A C 1
ATOM 680 O O . GLU A 1 87 ? -7.949 4.254 19.241 1.00 87.38 87 GLU A O 1
ATOM 685 N N . GLN A 1 88 ? -8.835 5.406 17.533 1.00 89.62 88 GLN A N 1
ATOM 686 C CA . GLN A 1 88 ? -10.229 5.369 18.005 1.00 89.62 88 GLN A CA 1
ATOM 687 C C . GLN A 1 88 ? -11.202 4.787 16.974 1.00 89.62 88 GLN A C 1
ATOM 689 O O . GLN A 1 88 ? -12.413 4.779 17.187 1.00 89.62 88 GLN A O 1
ATOM 694 N N . SER A 1 89 ? -10.708 4.343 15.817 1.00 88.88 89 SER A N 1
ATOM 695 C CA . SER A 1 89 ? -11.575 3.891 14.729 1.00 88.88 89 SER A CA 1
ATOM 696 C C . SER A 1 89 ? -10.946 2.768 13.923 1.00 88.88 89 SER A C 1
ATOM 698 O O . SER A 1 89 ? -9.728 2.638 13.831 1.00 88.88 89 SER A O 1
ATOM 700 N N . THR A 1 90 ? -11.800 1.938 13.331 1.00 93.06 90 THR A N 1
ATOM 701 C CA . THR A 1 90 ? -11.400 0.934 12.348 1.00 93.06 90 THR A CA 1
ATOM 702 C C . THR A 1 90 ? -12.250 1.106 11.101 1.00 93.06 90 THR A C 1
ATOM 704 O O . THR A 1 90 ? -13.473 1.203 11.189 1.00 93.06 90 THR A O 1
ATOM 707 N N . ALA A 1 91 ? -11.605 1.130 9.942 1.00 92.00 91 ALA A N 1
ATOM 708 C CA . ALA A 1 91 ? -12.252 1.156 8.642 1.00 92.00 91 ALA A CA 1
ATOM 709 C C . ALA A 1 91 ? -11.873 -0.104 7.864 1.00 92.00 91 ALA A C 1
ATOM 711 O O . ALA A 1 91 ? -10.719 -0.533 7.886 1.00 92.00 91 ALA A O 1
ATOM 712 N N . THR A 1 92 ? -12.844 -0.698 7.175 1.00 95.62 92 THR A N 1
ATOM 713 C CA . THR A 1 92 ? -12.616 -1.856 6.307 1.00 95.62 92 THR A CA 1
ATOM 714 C C . THR A 1 92 ? -13.221 -1.611 4.935 1.00 95.62 92 THR A C 1
ATOM 716 O O . THR A 1 92 ? -14.232 -0.922 4.800 1.00 95.62 92 THR A O 1
ATOM 719 N N . GLY A 1 93 ? -12.578 -2.143 3.904 1.00 95.50 93 GLY A N 1
ATOM 720 C CA . GLY A 1 93 ? -13.026 -2.026 2.523 1.00 95.50 93 GLY A CA 1
ATOM 721 C C . GLY A 1 93 ? -12.384 -3.096 1.657 1.00 95.50 93 GLY A C 1
ATOM 722 O O . GLY A 1 93 ? -11.554 -3.869 2.120 1.00 95.50 93 GLY A O 1
ATOM 723 N N . LYS A 1 94 ? -12.765 -3.165 0.388 1.00 96.50 94 LYS A N 1
ATOM 724 C CA . LYS A 1 94 ? -12.108 -4.042 -0.589 1.00 96.50 94 LYS A CA 1
ATOM 725 C C . LYS A 1 94 ? -10.857 -3.412 -1.177 1.00 96.50 94 LYS A C 1
ATOM 727 O O . LYS A 1 94 ? -9.904 -4.121 -1.495 1.00 96.50 94 LYS A O 1
ATOM 732 N N . GLU A 1 95 ? -10.903 -2.097 -1.334 1.00 96.50 95 GLU A N 1
ATOM 733 C CA . GLU A 1 95 ? -9.879 -1.313 -1.997 1.00 96.50 95 GLU A CA 1
ATOM 734 C C . GLU A 1 95 ? -9.747 0.048 -1.322 1.00 96.50 95 GLU A C 1
ATOM 736 O O . GLU A 1 95 ? -10.742 0.671 -0.947 1.00 96.50 95 GLU A O 1
ATOM 741 N N . LEU A 1 96 ? -8.510 0.515 -1.192 1.00 96.06 96 LEU A N 1
ATOM 742 C CA . LEU A 1 96 ? -8.188 1.868 -0.769 1.00 96.06 96 LEU A CA 1
ATOM 743 C C . LEU A 1 96 ? -7.264 2.500 -1.805 1.00 96.06 96 LEU A C 1
ATOM 745 O O . LEU A 1 96 ? -6.206 1.955 -2.105 1.00 96.06 96 LEU A O 1
ATOM 749 N N . LYS A 1 97 ? -7.640 3.676 -2.305 1.00 96.25 97 LYS A N 1
ATOM 750 C CA . LYS A 1 97 ? -6.777 4.525 -3.133 1.00 96.25 97 LYS A CA 1
ATOM 751 C C . LYS A 1 97 ? -6.369 5.768 -2.367 1.00 96.25 97 LYS A C 1
ATOM 753 O O . LYS A 1 97 ? -7.222 6.411 -1.753 1.00 96.25 97 LYS A O 1
ATOM 758 N N . VAL A 1 98 ? -5.091 6.122 -2.433 1.00 92.25 98 VAL A N 1
ATOM 759 C CA . VAL A 1 98 ? -4.523 7.305 -1.777 1.00 92.25 98 VAL A CA 1
ATOM 760 C C . VAL A 1 98 ? -3.735 8.109 -2.799 1.00 92.25 98 VAL A C 1
ATOM 762 O O . VAL A 1 98 ? -2.756 7.611 -3.339 1.00 92.25 98 VAL A O 1
ATOM 765 N N . TRP A 1 99 ? -4.141 9.350 -3.048 1.00 91.38 99 TRP A N 1
ATOM 766 C CA . TRP A 1 99 ? -3.439 10.311 -3.897 1.00 91.38 99 TRP A CA 1
ATOM 767 C C . TRP A 1 99 ? -2.690 11.300 -3.006 1.00 91.38 99 TRP A C 1
ATOM 769 O O . TRP A 1 99 ? -3.311 12.107 -2.310 1.00 91.38 99 TRP A O 1
ATOM 779 N N . TYR A 1 100 ? -1.358 11.235 -3.023 1.00 82.12 100 TYR A N 1
ATOM 780 C CA . TYR A 1 100 ? -0.507 12.052 -2.155 1.00 82.12 100 TYR A CA 1
ATOM 781 C C . TYR A 1 100 ? -0.382 13.497 -2.649 1.00 82.12 100 TYR A C 1
ATOM 783 O O . TYR A 1 100 ? -0.268 14.398 -1.825 1.00 82.12 100 TYR A O 1
ATOM 791 N N . GLY A 1 101 ? -0.470 13.729 -3.964 1.00 81.50 101 GLY A N 1
ATOM 792 C CA . GLY A 1 101 ? -0.474 15.083 -4.534 1.00 81.50 101 GLY A CA 1
ATOM 793 C C . GLY A 1 101 ? -1.724 15.894 -4.170 1.00 81.50 101 GLY A C 1
ATOM 794 O O . GLY A 1 101 ? -1.627 17.082 -3.884 1.00 81.50 101 GLY A O 1
ATOM 795 N N . ASP A 1 102 ? -2.882 15.232 -4.093 1.00 79.06 102 ASP A N 1
ATOM 796 C CA . ASP A 1 102 ? -4.182 15.878 -3.847 1.00 79.06 102 ASP A CA 1
ATOM 797 C C . ASP A 1 102 ? -4.667 15.741 -2.394 1.00 79.06 102 ASP A C 1
ATOM 799 O O . ASP A 1 102 ? -5.788 16.132 -2.073 1.00 79.06 102 ASP A O 1
ATOM 803 N N . THR A 1 103 ? -3.861 15.137 -1.510 1.00 82.81 103 THR A N 1
ATOM 804 C CA . THR A 1 103 ? -4.244 14.784 -0.125 1.00 82.81 103 THR A CA 1
ATOM 805 C C . THR A 1 103 ? -5.623 14.112 -0.055 1.00 82.81 103 THR A C 1
ATOM 807 O O . THR A 1 103 ? -6.489 14.457 0.749 1.00 82.81 103 THR A O 1
ATOM 810 N N . LYS A 1 104 ? -5.856 13.150 -0.950 1.00 88.62 104 LYS A N 1
ATOM 811 C CA . LYS A 1 104 ? -7.158 12.504 -1.134 1.00 88.62 104 LYS A CA 1
ATOM 812 C C . LYS A 1 104 ? -7.046 11.012 -0.875 1.00 88.62 104 LYS A C 1
ATOM 814 O O . LYS A 1 104 ? -6.134 10.362 -1.373 1.00 88.62 104 LYS A O 1
ATOM 819 N N . ALA A 1 105 ? -8.027 10.452 -0.177 1.00 90.25 105 ALA A N 1
ATOM 820 C CA . ALA A 1 105 ? -8.175 9.012 -0.015 1.00 90.25 105 ALA A CA 1
ATOM 821 C C . ALA A 1 105 ? -9.602 8.569 -0.351 1.00 90.25 105 ALA A C 1
ATOM 823 O O . ALA A 1 105 ? -10.565 9.310 -0.138 1.00 90.25 105 ALA A O 1
ATOM 824 N N . ARG A 1 106 ? -9.743 7.357 -0.886 1.00 94.25 106 ARG A N 1
ATOM 825 C CA . ARG A 1 106 ? -11.032 6.728 -1.180 1.00 94.25 106 ARG A CA 1
ATOM 826 C C . ARG A 1 106 ? -10.985 5.263 -0.781 1.00 94.25 106 ARG A C 1
ATOM 828 O O . ARG A 1 106 ? -10.263 4.488 -1.398 1.00 94.25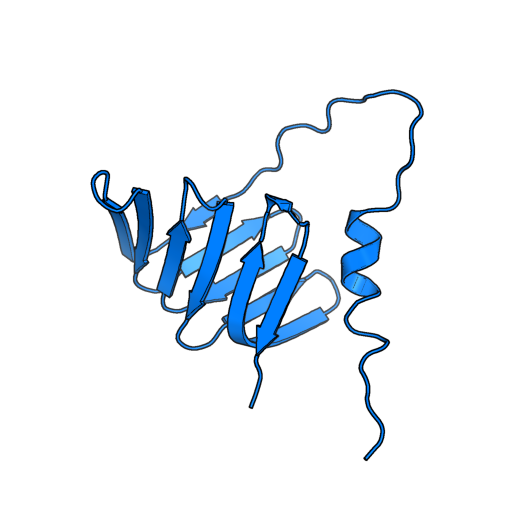 106 ARG A O 1
ATOM 835 N N . LEU A 1 107 ? -11.772 4.913 0.231 1.00 94.00 107 LEU A N 1
ATOM 836 C CA . LEU A 1 107 ? -12.011 3.538 0.649 1.00 94.00 107 LEU A CA 1
ATOM 837 C C . LEU A 1 107 ? -13.319 3.055 0.022 1.00 94.00 107 LEU A C 1
ATOM 839 O O . LEU A 1 107 ? -14.362 3.682 0.210 1.00 94.00 107 LEU A O 1
ATOM 843 N N . GLU A 1 108 ? -13.269 1.953 -0.715 1.00 94.12 108 GLU A N 1
ATOM 844 C CA . GLU A 1 108 ? -14.446 1.337 -1.320 1.00 94.12 108 GLU A CA 1
ATOM 845 C C . GLU A 1 108 ? -14.870 0.101 -0.525 1.00 94.12 108 GLU A C 1
ATOM 847 O O . GLU A 1 108 ? -14.133 -0.882 -0.422 1.00 94.12 108 GLU A O 1
ATOM 852 N N . GLY A 1 109 ? -16.070 0.165 0.057 1.00 84.00 109 GLY A N 1
ATOM 853 C CA . GLY A 1 109 ? -16.734 -0.950 0.736 1.00 84.00 109 GLY A CA 1
ATOM 854 C C . GLY A 1 109 ? -17.742 -1.661 -0.170 1.00 84.00 109 GLY A C 1
ATOM 855 O O . GLY A 1 109 ? -18.072 -1.167 -1.249 1.00 84.00 109 GLY A O 1
ATOM 856 N N . ARG A 1 110 ? -18.233 -2.825 0.266 1.00 59.88 110 ARG A N 1
ATOM 857 C CA . ARG A 1 110 ? -19.414 -3.471 -0.322 1.00 59.88 110 ARG A CA 1
ATOM 858 C C . ARG A 1 110 ? -20.622 -3.256 0.571 1.00 59.88 110 ARG A C 1
ATOM 860 O O . ARG A 1 110 ? -20.418 -3.305 1.802 1.00 59.88 110 ARG A O 1
#

Secondary structure (DSSP, 8-state):
-----SSHHHHHHTTT----S----PPPP-EEEE-SEEEEETTTTEEEEEEEEEEEETTEEEEEEEEEEETTTTEEEEEEEEEEE-SS-EEEEEEEEEETTTTEEEEEP-

Foldseek 3Di:
DDDPPPPVVVVLCVVPPDPDDDPPVPDDWDKDWDAPDWDADPVQQKIKGAHFIWIDTDQKIKTARIKMARRVQQKMKGAQKMWIDHPPDIDIAGMKMARPVVSDIDGHHD

pLDDT: mean 79.44, std 22.1, range [32.5, 98.25]